Protein AF-A0A2G9HI51-F1 (afdb_monomer_lite)

Structure (mmCIF, N/CA/C/O backbone):
data_AF-A0A2G9HI51-F1
#
_entry.id   AF-A0A2G9HI51-F1
#
loop_
_atom_site.group_PDB
_atom_site.id
_atom_site.type_symbol
_atom_site.label_atom_id
_atom_site.label_alt_id
_atom_site.label_comp_id
_atom_site.label_asym_id
_atom_site.label_entity_id
_atom_site.label_seq_id
_atom_site.pdbx_PDB_ins_code
_atom_site.Cartn_x
_atom_site.Cartn_y
_atom_site.Cartn_z
_atom_site.occupancy
_atom_site.B_iso_or_equiv
_atom_site.auth_seq_id
_atom_site.auth_comp_id
_atom_site.auth_asym_id
_atom_site.auth_atom_id
_atom_site.pdbx_PDB_model_num
ATOM 1 N N . MET A 1 1 ? 3.872 -12.240 22.324 1.00 48.25 1 MET A N 1
ATOM 2 C CA . MET A 1 1 ? 3.019 -12.575 21.157 1.00 48.25 1 MET A CA 1
ATOM 3 C C . MET A 1 1 ? 3.926 -12.880 19.974 1.00 48.25 1 MET A C 1
ATOM 5 O O . MET A 1 1 ? 4.857 -12.115 19.756 1.00 48.25 1 MET A O 1
ATOM 9 N N . LYS A 1 2 ? 3.721 -13.991 19.253 1.00 52.19 2 LYS A N 1
ATOM 10 C CA . LYS A 1 2 ? 4.524 -14.298 18.056 1.00 52.19 2 LYS A CA 1
ATOM 11 C C . LYS A 1 2 ? 4.099 -13.354 16.927 1.00 52.19 2 LYS A C 1
ATOM 13 O O . LYS A 1 2 ? 2.911 -13.260 16.631 1.00 52.19 2 LYS A O 1
ATOM 18 N N . LYS A 1 3 ? 5.055 -12.624 16.355 1.00 61.16 3 LYS A N 1
ATOM 19 C CA . LYS A 1 3 ? 4.836 -11.780 15.175 1.00 61.16 3 LYS A CA 1
ATOM 20 C C . LYS A 1 3 ? 4.470 -12.679 13.985 1.00 61.16 3 LYS A C 1
ATOM 22 O O . LYS A 1 3 ? 5.130 -13.691 13.767 1.00 61.16 3 LYS A O 1
ATOM 27 N N . GLY A 1 4 ? 3.395 -12.344 13.269 1.00 69.38 4 GLY A N 1
ATOM 28 C CA . GLY A 1 4 ? 2.986 -13.058 12.052 1.00 69.38 4 GLY A CA 1
ATOM 29 C C . GLY A 1 4 ? 3.941 -12.766 10.891 1.00 69.38 4 GLY A C 1
ATOM 30 O O . GLY A 1 4 ? 4.637 -11.749 10.919 1.00 69.38 4 GLY A O 1
ATOM 31 N N . ILE A 1 5 ? 3.976 -13.621 9.865 1.00 72.19 5 ILE A N 1
ATOM 32 C CA . ILE A 1 5 ? 4.975 -13.521 8.784 1.00 72.19 5 ILE A CA 1
ATOM 33 C C . ILE A 1 5 ? 4.976 -12.179 8.051 1.00 72.19 5 ILE A C 1
ATOM 35 O O . ILE A 1 5 ? 6.038 -11.649 7.756 1.00 72.19 5 ILE A O 1
ATOM 39 N N . TYR A 1 6 ? 3.811 -11.549 7.896 1.00 77.06 6 TYR A N 1
ATOM 40 C CA . TYR A 1 6 ? 3.669 -10.249 7.230 1.00 77.06 6 TYR A CA 1
ATOM 41 C C . TYR A 1 6 ? 4.254 -9.074 8.023 1.00 77.06 6 TYR A C 1
ATOM 43 O O . TYR A 1 6 ? 4.337 -7.963 7.517 1.00 77.06 6 TYR A O 1
ATOM 51 N N . SER A 1 7 ? 4.645 -9.306 9.277 1.00 72.06 7 SER A N 1
ATOM 52 C CA . SER A 1 7 ? 5.343 -8.321 10.110 1.00 72.06 7 SER A CA 1
ATOM 53 C C . SER A 1 7 ? 6.854 -8.559 10.180 1.00 72.06 7 SER A C 1
ATOM 55 O O . SER A 1 7 ? 7.545 -7.855 10.920 1.00 72.06 7 SER A O 1
ATOM 57 N N . MET A 1 8 ? 7.370 -9.554 9.447 1.00 79.12 8 MET A N 1
ATOM 58 C CA . MET A 1 8 ? 8.806 -9.749 9.281 1.00 79.12 8 MET A CA 1
ATOM 59 C C . MET A 1 8 ? 9.352 -8.767 8.249 1.00 79.12 8 MET A C 1
ATOM 61 O O . MET A 1 8 ? 8.740 -8.531 7.211 1.00 79.12 8 MET A O 1
ATOM 65 N N . LEU A 1 9 ? 10.539 -8.231 8.531 1.00 75.00 9 LEU A N 1
ATOM 66 C CA . LEU A 1 9 ? 11.219 -7.283 7.653 1.00 75.00 9 LEU A CA 1
ATOM 67 C C . LEU A 1 9 ? 11.461 -7.860 6.250 1.00 75.00 9 LEU A C 1
ATOM 69 O O . LEU A 1 9 ? 11.378 -7.125 5.277 1.00 75.00 9 LEU A O 1
ATOM 73 N N . THR A 1 10 ? 11.706 -9.166 6.146 1.00 77.69 10 THR A N 1
ATOM 74 C CA . THR A 1 10 ? 11.888 -9.876 4.873 1.00 77.69 10 THR A CA 1
ATOM 75 C C . THR A 1 10 ? 10.629 -9.810 4.015 1.00 77.69 10 THR A C 1
ATOM 77 O O . THR A 1 10 ? 10.679 -9.256 2.928 1.00 77.69 10 THR A O 1
ATOM 80 N N . ALA A 1 11 ? 9.475 -10.213 4.561 1.00 78.56 11 ALA A N 1
ATOM 81 C CA . ALA A 1 11 ? 8.200 -10.149 3.846 1.00 78.56 11 ALA A CA 1
ATOM 82 C C . ALA A 1 11 ? 7.824 -8.709 3.448 1.00 78.56 11 ALA A C 1
ATOM 84 O O . ALA A 1 11 ? 7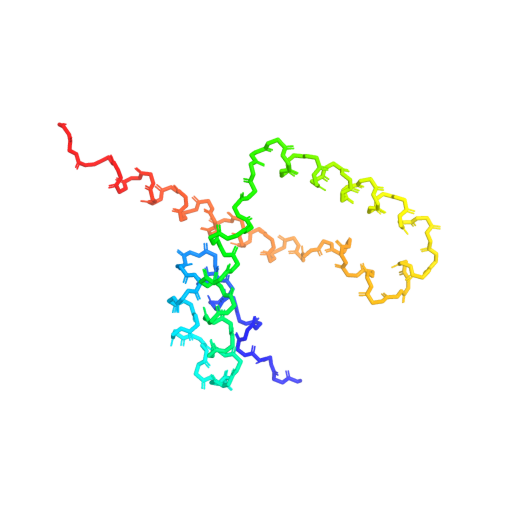.186 -8.494 2.424 1.00 78.56 11 ALA A O 1
ATOM 85 N N . LEU A 1 12 ? 8.222 -7.705 4.236 1.00 76.31 12 LEU A N 1
ATOM 86 C CA . LEU A 1 12 ? 7.984 -6.294 3.914 1.00 76.31 12 LEU A CA 1
ATOM 87 C C . LEU A 1 12 ? 8.922 -5.758 2.824 1.00 76.31 12 LEU A C 1
ATOM 89 O O . LEU A 1 12 ? 8.500 -4.921 2.029 1.00 76.31 12 LEU A O 1
ATOM 93 N N . LEU A 1 13 ? 10.172 -6.227 2.778 1.00 77.19 13 LEU A N 1
ATOM 94 C CA . LEU A 1 13 ? 11.107 -5.909 1.698 1.00 77.19 13 LEU A CA 1
ATOM 95 C C . LEU A 1 13 ? 10.668 -6.573 0.394 1.00 77.19 13 LEU A C 1
ATOM 97 O O . LEU A 1 13 ? 10.588 -5.892 -0.623 1.00 77.19 13 LEU A O 1
ATOM 101 N N . ASP A 1 14 ? 10.298 -7.850 0.445 1.00 81.44 14 ASP A N 1
ATOM 102 C CA . ASP A 1 14 ? 9.823 -8.601 -0.716 1.00 81.44 14 ASP A CA 1
ATOM 103 C C . ASP A 1 14 ? 8.542 -7.974 -1.292 1.00 81.44 14 ASP A C 1
ATOM 105 O O . ASP A 1 14 ? 8.402 -7.849 -2.505 1.00 81.44 14 ASP A O 1
ATOM 109 N N . ALA A 1 15 ? 7.642 -7.457 -0.444 1.00 79.88 15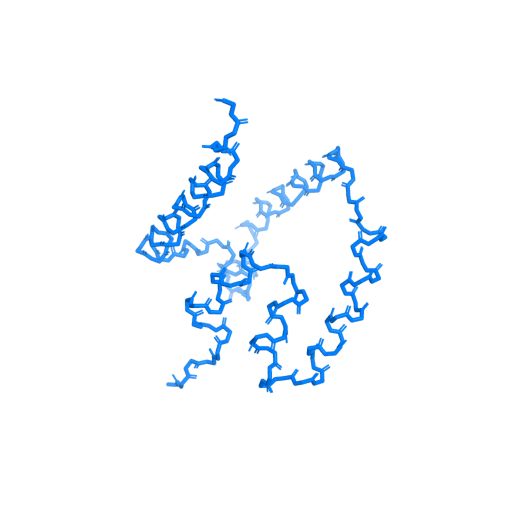 ALA A N 1
ATOM 110 C CA . ALA A 1 15 ? 6.432 -6.757 -0.891 1.00 79.88 15 ALA A CA 1
ATOM 111 C C . ALA A 1 15 ? 6.721 -5.467 -1.683 1.00 79.88 15 ALA A C 1
ATOM 113 O O . ALA A 1 15 ? 5.848 -4.975 -2.398 1.00 79.88 15 ALA A O 1
ATOM 114 N N . MET A 1 16 ? 7.914 -4.888 -1.513 1.00 70.44 16 MET A N 1
ATOM 115 C CA . MET A 1 16 ? 8.343 -3.645 -2.162 1.00 70.44 16 MET A CA 1
ATOM 116 C C . MET A 1 16 ? 9.180 -3.887 -3.419 1.00 70.44 16 MET A C 1
ATOM 118 O O . MET A 1 16 ? 9.233 -3.013 -4.283 1.00 70.44 16 MET A O 1
ATOM 122 N N . THR A 1 17 ? 9.862 -5.029 -3.504 1.00 76.19 17 THR A N 1
ATOM 123 C CA . THR A 1 17 ? 10.783 -5.355 -4.602 1.00 76.19 17 THR A CA 1
ATOM 124 C C . THR A 1 17 ? 10.183 -6.299 -5.629 1.00 76.19 17 THR A C 1
ATOM 126 O O . THR A 1 17 ? 10.546 -6.225 -6.802 1.00 76.19 17 THR A O 1
ATOM 129 N N . MET A 1 18 ? 9.277 -7.181 -5.210 1.00 81.56 18 MET A N 1
ATOM 130 C CA . MET A 1 18 ? 8.653 -8.169 -6.078 1.00 81.56 18 MET A CA 1
ATOM 131 C C . MET A 1 18 ? 7.400 -7.605 -6.750 1.00 81.56 18 MET A C 1
ATOM 133 O O . MET A 1 18 ? 6.724 -6.721 -6.214 1.00 81.56 18 MET A O 1
ATOM 137 N N . ASP A 1 19 ? 7.033 -8.172 -7.905 1.00 78.88 19 ASP A N 1
ATOM 138 C CA . ASP A 1 19 ? 5.669 -7.995 -8.396 1.00 78.88 19 ASP A CA 1
ATOM 139 C C . ASP A 1 19 ? 4.696 -8.530 -7.329 1.00 78.88 19 ASP A C 1
ATOM 141 O O . ASP A 1 19 ? 4.946 -9.588 -6.738 1.00 78.88 19 ASP A O 1
ATOM 145 N N . PRO A 1 20 ? 3.568 -7.850 -7.072 1.00 76.44 20 PRO A N 1
ATOM 146 C CA . PRO A 1 20 ? 2.588 -8.300 -6.090 1.00 76.44 20 PRO A CA 1
ATOM 147 C C . PRO A 1 20 ? 2.133 -9.754 -6.285 1.00 76.44 20 PRO A C 1
ATOM 149 O O . PRO A 1 20 ? 1.802 -10.426 -5.309 1.00 76.44 20 PRO A O 1
ATOM 152 N N . THR A 1 21 ? 2.141 -10.276 -7.514 1.00 77.69 21 THR A N 1
ATOM 153 C CA . THR A 1 21 ? 1.843 -11.686 -7.809 1.00 77.69 21 THR A CA 1
ATOM 154 C C . THR A 1 21 ? 2.901 -12.629 -7.244 1.00 77.69 21 THR A C 1
ATOM 156 O O . THR A 1 21 ? 2.539 -13.648 -6.646 1.00 77.69 21 THR A O 1
ATOM 159 N N . ASP A 1 22 ? 4.176 -12.280 -7.411 1.00 79.19 22 ASP A N 1
ATOM 160 C CA . ASP A 1 22 ? 5.322 -13.067 -6.956 1.00 79.19 22 ASP A CA 1
ATOM 161 C C . ASP A 1 22 ? 5.449 -13.015 -5.433 1.00 79.19 22 ASP A C 1
ATOM 163 O O . ASP A 1 22 ? 5.660 -14.045 -4.797 1.00 79.19 22 ASP A O 1
ATOM 167 N N . TRP A 1 23 ? 5.171 -11.861 -4.824 1.00 85.50 23 TRP A N 1
ATOM 168 C CA . TRP A 1 23 ? 5.096 -11.745 -3.368 1.00 85.50 23 TRP A CA 1
ATOM 169 C C . TRP A 1 23 ? 4.036 -12.677 -2.762 1.00 85.50 23 TRP A C 1
ATOM 171 O O . TRP A 1 23 ? 4.305 -13.443 -1.837 1.00 85.50 23 TRP A O 1
ATOM 181 N N . TRP A 1 24 ? 2.822 -12.695 -3.328 1.00 82.50 24 TRP A N 1
ATOM 182 C CA . TRP A 1 24 ? 1.765 -13.610 -2.878 1.00 82.50 24 TRP A CA 1
ATOM 183 C C . TRP A 1 24 ? 2.069 -15.086 -3.173 1.00 82.50 24 TRP A C 1
ATOM 185 O O . TRP A 1 24 ? 1.440 -15.959 -2.573 1.00 82.50 24 TRP A O 1
ATOM 195 N N . LEU A 1 25 ? 2.976 -15.401 -4.102 1.00 80.56 25 LEU A N 1
ATOM 196 C CA . LEU A 1 25 ? 3.463 -16.767 -4.319 1.00 80.56 25 LEU A CA 1
ATOM 197 C C . LEU A 1 25 ? 4.476 -17.180 -3.245 1.00 80.56 25 LEU A C 1
ATOM 199 O O . LEU A 1 25 ? 4.389 -18.304 -2.752 1.00 80.56 25 LEU A O 1
ATOM 203 N N . THR A 1 26 ? 5.370 -16.272 -2.854 1.00 83.69 26 THR A N 1
ATOM 204 C CA . THR A 1 26 ? 6.422 -16.509 -1.856 1.00 83.69 26 THR A CA 1
ATOM 205 C C . THR A 1 26 ? 5.870 -16.526 -0.427 1.00 83.69 26 THR A C 1
ATOM 207 O O . THR A 1 26 ? 6.039 -17.506 0.299 1.00 83.69 26 THR A O 1
ATOM 210 N N . ASP A 1 27 ? 5.121 -15.492 -0.037 1.00 83.25 27 ASP A N 1
ATOM 211 C CA . ASP A 1 27 ? 4.679 -15.266 1.349 1.00 83.25 27 ASP A CA 1
ATOM 212 C C . ASP A 1 27 ? 3.186 -15.569 1.581 1.00 83.25 27 ASP A C 1
ATOM 214 O O . ASP A 1 27 ? 2.692 -15.608 2.714 1.00 83.25 27 ASP A O 1
ATOM 218 N N . GLY A 1 28 ? 2.419 -15.817 0.517 1.00 77.50 28 GLY A N 1
ATOM 219 C CA . GLY A 1 28 ? 0.976 -16.074 0.605 1.00 77.50 28 GLY A CA 1
ATOM 220 C C . GLY A 1 28 ? 0.591 -17.474 1.089 1.00 77.50 28 GLY A C 1
ATOM 221 O O . GLY A 1 28 ? -0.590 -17.730 1.326 1.00 77.50 28 GLY A O 1
ATOM 222 N N . SER A 1 29 ? 1.559 -18.380 1.264 1.00 76.25 29 SER A N 1
ATOM 223 C CA . SER A 1 29 ? 1.326 -19.792 1.616 1.00 76.25 29 SER A CA 1
ATOM 224 C C . SER A 1 29 ? 0.601 -19.985 2.953 1.00 76.25 29 SER A C 1
ATOM 226 O O . SER A 1 29 ? -0.153 -20.944 3.111 1.00 76.25 29 SER A O 1
ATOM 228 N N . GLN A 1 30 ? 0.755 -19.048 3.895 1.00 76.75 30 GLN A N 1
ATOM 229 C CA . GLN A 1 30 ? 0.053 -19.086 5.184 1.00 76.75 30 GLN A CA 1
ATOM 230 C C . GLN A 1 30 ? -1.395 -18.586 5.112 1.00 76.75 30 GLN A C 1
ATOM 232 O O . GLN A 1 30 ? -2.167 -18.815 6.042 1.00 76.75 30 GLN A O 1
ATOM 237 N N . THR A 1 31 ? -1.794 -17.928 4.018 1.00 80.44 31 THR A N 1
ATOM 238 C CA . THR A 1 31 ? -3.169 -17.451 3.806 1.00 80.44 31 THR A CA 1
ATOM 239 C C . THR A 1 31 ? -3.649 -17.722 2.368 1.00 80.44 31 THR A C 1
ATOM 241 O O . THR A 1 31 ? -3.999 -16.803 1.629 1.00 80.44 31 THR A O 1
ATOM 244 N N . PRO A 1 32 ? -3.754 -18.997 1.944 1.00 76.94 32 PRO A N 1
ATOM 245 C CA . PRO A 1 32 ? -3.953 -19.360 0.535 1.00 76.94 32 PRO A CA 1
ATOM 246 C C . PRO A 1 32 ? -5.247 -18.798 -0.077 1.00 76.94 32 PRO A C 1
ATOM 248 O O . PRO A 1 32 ? -5.246 -18.343 -1.218 1.00 76.94 32 PRO A O 1
ATOM 251 N N . LYS A 1 33 ? -6.342 -18.740 0.697 1.00 81.06 33 LYS A N 1
ATOM 252 C CA . LYS A 1 33 ? -7.605 -18.114 0.258 1.00 81.06 33 LYS A CA 1
ATOM 253 C C . LYS A 1 33 ? -7.462 -16.604 0.040 1.00 81.06 33 LYS A C 1
ATOM 255 O O . LYS A 1 33 ? -8.041 -16.059 -0.895 1.00 81.06 33 LYS A O 1
ATOM 260 N N . LEU A 1 34 ? -6.694 -15.928 0.896 1.00 76.12 34 LEU A N 1
ATOM 261 C CA . LEU A 1 34 ? -6.446 -14.491 0.783 1.00 76.12 34 LEU A CA 1
ATOM 262 C C . LEU A 1 34 ? -5.530 -14.193 -0.409 1.00 76.12 34 LEU A C 1
ATOM 264 O O . LEU A 1 34 ? -5.820 -13.280 -1.176 1.00 76.12 34 LEU A O 1
ATOM 268 N N . ALA A 1 35 ? -4.494 -15.010 -0.614 1.00 78.38 35 ALA A N 1
ATOM 269 C CA . ALA A 1 35 ? -3.592 -14.911 -1.756 1.00 78.38 35 ALA A CA 1
ATOM 270 C C . ALA A 1 35 ? -4.331 -15.071 -3.098 1.00 78.38 35 ALA A C 1
ATOM 272 O O . ALA A 1 35 ? -4.080 -14.321 -4.041 1.00 78.38 35 ALA A O 1
ATOM 273 N N . GLU A 1 36 ? -5.283 -16.006 -3.193 1.00 78.38 36 GLU A N 1
ATOM 274 C CA . GLU A 1 36 ? -6.087 -16.201 -4.406 1.00 78.38 36 GLU A CA 1
ATOM 275 C C . GLU A 1 36 ? -6.976 -14.983 -4.717 1.00 78.38 36 GLU A C 1
ATOM 277 O O . GLU A 1 36 ? -7.032 -14.514 -5.859 1.00 78.38 36 GLU A O 1
ATOM 282 N N . VAL A 1 37 ? -7.637 -14.431 -3.693 1.00 79.31 37 VAL A N 1
ATOM 283 C CA . VAL A 1 37 ? -8.454 -13.215 -3.822 1.00 79.31 37 VAL A CA 1
ATOM 284 C C . VAL A 1 37 ? -7.588 -12.015 -4.201 1.00 79.31 37 VAL A C 1
ATOM 286 O O . VAL A 1 37 ? -7.965 -11.242 -5.084 1.00 79.31 37 VAL A O 1
ATOM 289 N N . ALA A 1 38 ? -6.416 -11.873 -3.582 1.00 74.25 38 ALA A N 1
ATOM 290 C CA . ALA A 1 38 ? -5.492 -10.786 -3.865 1.00 74.25 38 ALA A CA 1
ATOM 291 C C . ALA A 1 38 ? -4.983 -10.833 -5.312 1.00 74.25 38 ALA A C 1
ATOM 293 O O . ALA A 1 38 ? -5.023 -9.808 -5.988 1.00 74.25 38 ALA A O 1
ATOM 294 N N . LYS A 1 39 ? -4.621 -12.014 -5.833 1.00 72.56 39 LYS A N 1
ATOM 295 C CA . LYS A 1 39 ? -4.215 -12.196 -7.240 1.00 72.56 39 LYS A CA 1
ATOM 296 C C . LYS A 1 39 ? -5.322 -11.808 -8.219 1.00 72.56 39 LYS A C 1
ATOM 298 O O . LYS A 1 39 ? -5.089 -11.024 -9.140 1.00 72.56 39 LYS A O 1
ATOM 303 N N . LYS A 1 40 ? -6.548 -12.300 -8.000 1.00 74.44 40 LYS A N 1
ATOM 304 C CA . LYS A 1 40 ? -7.712 -11.951 -8.837 1.00 74.44 40 LYS A CA 1
ATOM 305 C C . LYS A 1 40 ? -7.998 -10.447 -8.792 1.00 74.44 40 LYS A C 1
ATOM 307 O O . LYS A 1 40 ? -8.172 -9.818 -9.835 1.00 74.44 40 LYS A O 1
ATOM 312 N N . SER A 1 41 ? -7.998 -9.855 -7.599 1.00 67.38 41 SER A N 1
ATOM 313 C CA . SER A 1 41 ? -8.224 -8.419 -7.410 1.00 67.38 41 SER A CA 1
ATOM 314 C C . SER A 1 41 ? -7.126 -7.570 -8.054 1.00 67.38 41 SER A C 1
ATOM 316 O O . SER A 1 41 ? -7.443 -6.587 -8.717 1.00 67.38 41 SER A O 1
ATOM 318 N N . TYR A 1 42 ? -5.854 -7.960 -7.927 1.00 66.44 42 TYR A N 1
ATOM 319 C CA . TYR A 1 42 ? -4.707 -7.231 -8.470 1.00 66.44 42 TYR A CA 1
ATOM 320 C C . TYR A 1 42 ? -4.768 -7.128 -9.996 1.00 66.44 42 TYR A C 1
ATOM 322 O O . TYR A 1 42 ? -4.747 -6.024 -10.538 1.00 66.44 42 TYR A O 1
ATOM 330 N N . VAL A 1 43 ? -4.972 -8.249 -10.696 1.00 61.66 43 VAL A N 1
ATOM 331 C CA . VAL A 1 43 ? -5.084 -8.269 -12.167 1.00 61.66 43 VAL A CA 1
ATOM 332 C C . VAL A 1 43 ? -6.242 -7.394 -12.657 1.00 61.66 43 VAL A C 1
ATOM 334 O O . VAL A 1 43 ? -6.111 -6.667 -13.648 1.00 61.66 43 VAL A O 1
ATOM 337 N N . HIS A 1 44 ? -7.379 -7.433 -11.959 1.00 58.78 44 HIS A N 1
ATOM 338 C CA . HIS A 1 44 ? -8.543 -6.623 -12.307 1.00 58.78 44 HIS A CA 1
ATOM 339 C C . HIS A 1 44 ? -8.375 -5.139 -11.966 1.00 58.78 44 HIS A C 1
ATOM 341 O O . HIS A 1 44 ? -8.865 -4.294 -12.718 1.00 58.78 44 HIS A O 1
ATOM 347 N N . ASN A 1 45 ? -7.690 -4.813 -10.869 1.00 62.09 45 ASN A N 1
ATOM 348 C CA . ASN A 1 45 ? -7.497 -3.440 -10.419 1.00 62.09 45 ASN A CA 1
ATOM 349 C C . ASN A 1 45 ? -6.342 -2.742 -11.130 1.00 62.09 45 ASN A C 1
ATOM 351 O O . ASN A 1 45 ? -6.529 -1.606 -11.527 1.00 62.09 45 ASN A O 1
ATOM 355 N N . VAL A 1 46 ? -5.188 -3.364 -11.376 1.00 59.59 46 VAL A N 1
ATOM 356 C CA . VAL A 1 46 ? -4.049 -2.684 -12.033 1.00 59.59 46 VAL A CA 1
ATOM 357 C C . VAL A 1 46 ? -4.418 -2.182 -13.427 1.00 59.59 46 VAL A C 1
ATOM 359 O O . VAL A 1 46 ? -4.070 -1.065 -13.805 1.00 59.59 46 VAL A O 1
ATOM 362 N N . LYS A 1 47 ? -5.197 -2.968 -14.179 1.00 61.62 47 LYS A N 1
ATOM 363 C CA . LYS A 1 47 ? -5.667 -2.569 -15.513 1.00 61.62 47 LYS A CA 1
ATOM 364 C C . LYS A 1 47 ? -6.731 -1.466 -15.470 1.00 61.62 47 LYS A C 1
ATOM 366 O O . LYS A 1 47 ? -6.771 -0.647 -16.382 1.00 61.62 47 LYS A O 1
ATOM 371 N N . ARG A 1 48 ? -7.581 -1.424 -14.435 1.00 58.84 48 ARG A N 1
ATOM 372 C CA . ARG A 1 48 ? -8.699 -0.460 -14.320 1.00 58.84 48 ARG A CA 1
ATOM 373 C C . ARG A 1 48 ? -8.383 0.793 -13.491 1.00 58.84 48 ARG A C 1
ATOM 375 O O . ARG A 1 48 ? -8.958 1.842 -13.751 1.00 58.84 48 ARG A O 1
ATOM 382 N N . ASN A 1 49 ? -7.447 0.704 -12.550 1.00 59.00 49 ASN A N 1
ATOM 383 C CA . ASN A 1 49 ? -7.019 1.762 -11.628 1.00 59.00 49 ASN A CA 1
ATOM 384 C C . ASN A 1 49 ? -5.645 2.326 -11.987 1.00 59.00 49 ASN A C 1
ATOM 386 O O . ASN A 1 49 ? -5.007 2.942 -11.134 1.00 59.00 49 ASN A O 1
ATOM 390 N N . ARG A 1 50 ? -5.163 2.142 -13.223 1.00 65.06 50 ARG A N 1
ATOM 391 C CA . ARG A 1 50 ? -3.954 2.828 -13.686 1.00 65.06 50 ARG A CA 1
ATOM 392 C C . ARG A 1 50 ? -4.205 4.338 -13.634 1.00 65.06 50 ARG A C 1
ATOM 394 O O . ARG A 1 50 ? -4.804 4.922 -14.536 1.00 65.06 50 ARG A O 1
ATOM 401 N N . LEU A 1 51 ? -3.803 4.954 -12.525 1.00 66.81 51 LEU A N 1
ATOM 402 C CA . LEU A 1 51 ? -3.989 6.373 -12.273 1.00 66.81 51 LEU A CA 1
ATOM 403 C C . LEU A 1 51 ? -3.100 7.144 -13.240 1.00 66.81 51 LEU A C 1
ATOM 405 O O . LEU A 1 51 ? -1.902 6.890 -13.342 1.00 66.81 51 LEU A O 1
ATOM 409 N N . ASN A 1 52 ? -3.680 8.110 -13.946 1.00 71.81 52 ASN A N 1
ATOM 410 C CA . ASN A 1 52 ? -2.854 9.086 -14.640 1.00 71.81 52 ASN A CA 1
ATOM 411 C C . ASN A 1 52 ? -2.086 9.928 -13.597 1.00 71.81 52 ASN A C 1
ATOM 413 O O . ASN A 1 52 ? -2.590 10.159 -12.492 1.00 71.81 52 ASN A O 1
ATOM 417 N N . CYS A 1 53 ? -0.883 10.400 -13.939 1.00 65.44 53 CYS A N 1
ATOM 418 C CA . CYS A 1 53 ? -0.026 11.138 -13.000 1.00 65.44 53 CYS A CA 1
ATOM 419 C C . CYS A 1 53 ? -0.721 12.383 -12.419 1.00 65.44 53 CYS A C 1
ATOM 421 O O . CYS A 1 53 ? -0.555 12.700 -11.245 1.00 65.44 53 CYS A O 1
ATOM 423 N N . SER A 1 54 ? -1.576 13.053 -13.200 1.00 69.94 54 SER A N 1
ATOM 424 C CA . SER A 1 54 ? -2.351 14.211 -12.732 1.00 69.94 54 SER A CA 1
ATOM 425 C C . SER A 1 54 ? -3.364 13.840 -11.637 1.00 69.94 54 SER A C 1
ATOM 427 O O . SER A 1 54 ? -3.538 14.566 -10.660 1.00 69.94 54 SER A O 1
ATOM 429 N N . ARG A 1 55 ? -4.017 12.682 -11.760 1.00 75.31 55 ARG A N 1
ATOM 430 C CA . ARG A 1 55 ? -5.006 12.154 -10.818 1.00 75.31 55 ARG A CA 1
ATOM 431 C C . ARG A 1 55 ? -4.325 11.624 -9.565 1.00 75.31 55 ARG A C 1
ATOM 433 O O . ARG A 1 55 ? -4.841 11.863 -8.480 1.00 75.31 55 ARG A O 1
ATOM 440 N N . ALA A 1 56 ? -3.164 10.986 -9.706 1.00 71.69 56 ALA A N 1
ATOM 441 C CA . ALA A 1 56 ? -2.325 10.598 -8.576 1.00 71.69 56 ALA A CA 1
ATOM 442 C C . ALA A 1 56 ? -1.890 11.828 -7.760 1.00 71.69 56 ALA A C 1
ATOM 444 O O . ALA A 1 56 ? -2.122 11.862 -6.556 1.00 71.69 56 ALA A O 1
ATOM 445 N N . ASN A 1 57 ? -1.391 12.885 -8.412 1.00 65.50 57 ASN A N 1
ATOM 446 C CA . ASN A 1 57 ? -1.000 14.128 -7.734 1.00 65.50 57 ASN A CA 1
ATOM 447 C C . ASN A 1 57 ? -2.169 14.786 -6.990 1.00 65.50 57 ASN A C 1
ATOM 449 O O . ASN A 1 57 ? -2.021 15.198 -5.841 1.00 65.50 57 ASN A O 1
ATOM 453 N N . LYS A 1 58 ? -3.355 14.846 -7.611 1.00 84.19 58 LYS A N 1
ATOM 454 C CA . LYS A 1 58 ? -4.566 15.363 -6.952 1.00 84.19 58 LYS A CA 1
ATOM 455 C C . LYS A 1 58 ? -4.960 14.516 -5.743 1.00 84.19 58 LYS A C 1
ATOM 457 O O . LYS A 1 58 ? -5.306 15.071 -4.709 1.00 84.19 58 LYS A O 1
ATOM 462 N N . LEU A 1 59 ? -4.893 13.189 -5.854 1.00 78.81 59 LEU A N 1
ATOM 463 C CA . LEU A 1 59 ? -5.196 12.284 -4.745 1.00 78.81 59 LEU A CA 1
ATOM 464 C C . LEU A 1 59 ? -4.217 12.457 -3.585 1.00 78.81 59 LEU A C 1
ATOM 466 O O . LEU A 1 59 ? -4.666 12.537 -2.448 1.00 78.81 59 LEU A O 1
ATOM 470 N N . VAL A 1 60 ? -2.917 12.582 -3.864 1.00 77.19 60 VAL A N 1
ATOM 471 C CA . VAL A 1 60 ? -1.903 12.877 -2.839 1.00 77.19 60 VAL A CA 1
ATOM 472 C C . VAL A 1 60 ? -2.202 14.214 -2.165 1.00 77.19 60 VAL A C 1
ATOM 474 O O . VAL A 1 60 ? -2.208 14.285 -0.943 1.00 77.19 60 VAL A O 1
ATOM 477 N N . PHE A 1 61 ? -2.533 15.253 -2.936 1.00 85.19 61 PHE A N 1
ATOM 478 C CA . PHE A 1 61 ? -2.895 16.559 -2.382 1.00 85.19 61 PHE A CA 1
ATOM 479 C C . PHE A 1 61 ? -4.110 16.483 -1.445 1.00 85.19 61 PHE A C 1
ATOM 481 O O . PHE A 1 61 ? -4.046 16.950 -0.308 1.00 85.19 61 PHE A O 1
ATOM 488 N N . PHE A 1 62 ? -5.205 15.859 -1.890 1.00 84.69 62 PHE A N 1
ATOM 489 C CA . PHE A 1 62 ? -6.402 15.698 -1.062 1.00 84.69 62 PHE A CA 1
ATOM 490 C C . PHE A 1 62 ? -6.149 14.816 0.156 1.00 84.69 62 PHE A C 1
ATOM 492 O O . PHE A 1 62 ? -6.645 15.127 1.236 1.00 84.69 62 PHE A O 1
ATOM 499 N N . HIS A 1 63 ? -5.363 13.750 0.005 1.00 84.50 63 HIS A N 1
ATOM 500 C CA . HIS A 1 63 ? -4.981 12.890 1.114 1.00 84.50 63 HIS A CA 1
ATOM 501 C C . HIS A 1 63 ? -4.216 13.683 2.177 1.00 84.50 63 HIS A C 1
ATOM 503 O O . HIS A 1 63 ? -4.647 13.701 3.326 1.00 84.50 63 HIS A O 1
ATOM 509 N N . SER A 1 64 ? -3.175 14.423 1.787 1.00 80.50 64 SER A N 1
ATOM 510 C CA . SER A 1 64 ? -2.403 15.282 2.693 1.00 80.50 64 SER A CA 1
ATOM 511 C C . SER A 1 64 ? -3.268 16.342 3.374 1.00 80.50 64 SER A C 1
ATOM 513 O O . SER A 1 64 ? -3.109 16.600 4.565 1.00 80.50 64 SER A O 1
ATOM 515 N N . TYR A 1 65 ? -4.216 16.936 2.645 1.00 86.06 65 TYR A N 1
ATOM 516 C CA . TYR A 1 65 ? -5.149 17.912 3.205 1.00 86.06 65 TYR A CA 1
ATOM 517 C C . TYR A 1 65 ? -6.090 17.292 4.249 1.00 86.06 65 TYR A C 1
ATOM 519 O O . TYR A 1 65 ? -6.217 17.822 5.351 1.00 86.06 65 TYR A O 1
ATOM 527 N N . ILE A 1 66 ? -6.717 16.153 3.937 1.00 81.94 66 ILE A N 1
ATOM 528 C CA . ILE A 1 66 ? -7.583 15.418 4.875 1.00 81.94 66 ILE A CA 1
ATOM 529 C C . ILE A 1 66 ? -6.787 14.998 6.107 1.00 81.94 66 ILE A C 1
ATOM 531 O O . ILE A 1 66 ? -7.282 15.107 7.228 1.00 81.94 66 ILE A O 1
ATOM 535 N N . HIS A 1 67 ? -5.550 14.550 5.906 1.00 81.75 67 HIS A N 1
ATOM 536 C CA . HIS A 1 67 ? -4.653 14.137 6.975 1.00 81.75 67 HIS A CA 1
ATOM 537 C C . HIS A 1 67 ? -4.341 15.297 7.924 1.00 81.75 67 HIS A C 1
ATOM 539 O O . HIS A 1 67 ? -4.522 15.178 9.135 1.00 81.75 67 HIS A O 1
ATOM 545 N N . LEU A 1 68 ? -3.986 16.462 7.370 1.00 83.94 68 LEU A N 1
ATOM 546 C CA . LEU A 1 68 ? -3.755 17.686 8.138 1.00 83.94 68 LEU A CA 1
ATOM 547 C C . LEU A 1 68 ? -4.997 18.103 8.935 1.00 83.94 68 LEU A C 1
ATOM 549 O O . LEU A 1 68 ? -4.882 18.428 10.113 1.00 83.94 68 LEU A O 1
ATOM 553 N N . GLN A 1 69 ? -6.178 18.063 8.316 1.00 84.00 69 GLN A N 1
ATOM 554 C CA . GLN A 1 69 ? -7.437 18.396 8.990 1.00 84.00 69 GLN A CA 1
ATOM 555 C C . GLN A 1 69 ? -7.776 17.397 10.103 1.00 84.00 69 GLN A C 1
ATOM 557 O O . GLN A 1 69 ? -8.219 17.781 11.185 1.00 84.00 69 GLN A O 1
ATOM 562 N N . SER A 1 70 ? -7.515 16.110 9.874 1.00 83.50 70 SER A N 1
ATOM 563 C CA . SER A 1 70 ? -7.828 15.043 10.827 1.00 83.50 70 SER A CA 1
ATOM 564 C C . SER A 1 70 ? -7.022 15.159 12.121 1.00 83.50 70 SER A C 1
ATOM 566 O O . SER A 1 70 ? -7.541 14.812 13.178 1.00 83.50 70 SER A O 1
ATOM 568 N N . ARG A 1 71 ? -5.812 15.739 12.090 1.00 81.56 71 ARG A N 1
ATOM 569 C CA . ARG A 1 71 ? -4.984 15.985 13.292 1.00 81.56 71 ARG A CA 1
ATOM 570 C C . ARG A 1 71 ? -5.655 16.866 14.345 1.00 81.56 71 ARG A C 1
ATOM 572 O O . ARG A 1 71 ? -5.323 16.770 15.528 1.00 81.56 71 ARG A O 1
ATOM 579 N N . PHE A 1 72 ? -6.610 17.700 13.943 1.00 82.56 72 PHE A N 1
ATOM 580 C CA . PHE A 1 72 ? -7.374 18.542 14.863 1.00 82.56 72 PHE A CA 1
ATOM 581 C C . PHE A 1 72 ? -8.556 17.808 15.509 1.00 82.56 72 PHE A C 1
ATOM 583 O O . PHE A 1 72 ? -9.189 18.348 16.413 1.00 82.56 72 PHE A O 1
ATOM 590 N N . CYS A 1 73 ? -8.831 16.567 15.103 1.00 82.00 73 CYS A N 1
ATOM 591 C CA . CYS A 1 73 ? -9.907 15.755 15.648 1.00 82.00 73 CYS A CA 1
ATOM 592 C C . CYS A 1 73 ? -9.408 14.821 16.766 1.00 82.00 73 CYS A C 1
ATOM 594 O O . CYS A 1 73 ? -8.452 14.063 16.599 1.00 82.00 73 CYS A O 1
ATOM 596 N N . GLU A 1 74 ? -10.094 14.820 17.909 1.00 81.19 74 GLU A N 1
ATOM 597 C CA . GLU A 1 74 ? -9.780 13.952 19.056 1.00 81.19 74 GLU A CA 1
ATOM 598 C C . GLU A 1 74 ? -9.835 12.455 18.703 1.00 81.19 74 GLU A C 1
ATOM 600 O O . GLU A 1 74 ? -8.955 11.682 19.089 1.00 81.19 74 GLU A O 1
ATOM 605 N N . SER A 1 75 ? -10.798 12.037 17.873 1.00 78.94 75 SER A N 1
ATOM 606 C CA . SER A 1 75 ? -10.910 10.639 17.433 1.00 78.94 75 SER A CA 1
ATOM 607 C C . SER A 1 75 ? -9.734 10.182 16.572 1.00 78.94 75 SER A C 1
ATOM 609 O O . SER A 1 75 ? -9.477 8.988 16.465 1.00 78.94 75 SER A O 1
ATOM 611 N N . TYR A 1 76 ? -9.007 11.109 15.953 1.00 80.38 76 TYR A N 1
ATOM 612 C CA . TYR A 1 76 ? -7.796 10.801 15.206 1.00 80.38 76 TYR A CA 1
ATOM 613 C C . TYR A 1 76 ? -6.586 10.664 16.147 1.00 80.38 76 TYR A C 1
ATOM 615 O O . TYR A 1 76 ? -5.822 9.707 16.028 1.00 80.38 76 TYR A O 1
ATOM 623 N N . LYS A 1 77 ? -6.461 11.547 17.151 1.00 74.94 77 LYS A N 1
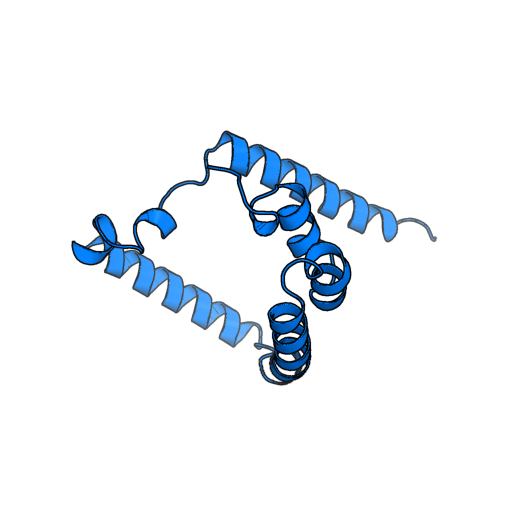ATOM 624 C CA . LYS A 1 77 ? -5.375 11.519 18.153 1.00 74.94 77 LYS A CA 1
ATOM 625 C C . LYS A 1 77 ? -5.401 10.293 19.066 1.00 74.94 77 LYS A C 1
ATOM 627 O O . LYS A 1 77 ? -4.341 9.845 19.505 1.00 74.94 77 LYS A O 1
ATOM 632 N N . TYR A 1 78 ? -6.587 9.764 19.367 1.00 78.25 78 TYR A N 1
ATOM 633 C CA . TYR A 1 78 ? -6.763 8.648 20.309 1.00 78.25 78 TYR A CA 1
ATOM 634 C C . TYR A 1 78 ? -7.400 7.399 19.688 1.00 78.25 78 TYR A C 1
ATOM 636 O O . TYR A 1 78 ? -7.495 6.369 20.350 1.00 78.25 78 TYR A O 1
ATOM 644 N N . GLY A 1 79 ? -7.811 7.461 18.420 1.00 75.06 79 GLY A N 1
ATOM 645 C CA . GLY A 1 79 ? -8.428 6.340 17.719 1.00 75.06 79 GLY A CA 1
ATOM 646 C C . GLY A 1 79 ? -7.441 5.452 16.952 1.00 75.06 79 GLY A C 1
ATOM 647 O O . GLY A 1 79 ? -6.221 5.620 17.034 1.00 75.06 79 GLY A O 1
ATOM 648 N N . PRO A 1 80 ? -7.959 4.500 16.155 1.00 69.19 80 PRO A N 1
ATOM 649 C CA . PRO A 1 80 ? -7.146 3.518 15.430 1.00 69.19 80 PRO A CA 1
ATOM 650 C C . PRO A 1 80 ? -6.199 4.152 14.397 1.00 69.19 80 PRO A C 1
ATOM 652 O O . PRO A 1 80 ? -5.212 3.530 14.003 1.00 69.19 80 PRO A O 1
ATOM 655 N N . TYR A 1 81 ? -6.467 5.398 13.999 1.00 67.62 81 TYR A N 1
ATOM 656 C CA . TYR A 1 81 ? -5.689 6.157 13.021 1.00 67.62 81 TYR A CA 1
ATOM 657 C C . TYR A 1 81 ? -4.507 6.928 13.623 1.00 67.62 81 TYR A C 1
ATOM 659 O O . TYR A 1 81 ? -3.659 7.390 12.871 1.00 67.62 81 TYR A O 1
ATOM 667 N N . LYS A 1 82 ? -4.360 6.977 14.958 1.00 70.94 82 LYS A N 1
ATOM 668 C CA . LYS A 1 82 ? -3.209 7.606 15.642 1.00 70.94 82 LYS A CA 1
ATOM 669 C C . LYS A 1 82 ? -1.860 7.110 15.107 1.00 70.94 82 LYS A C 1
ATOM 671 O O . LYS A 1 82 ? -0.876 7.838 15.088 1.00 70.94 82 LYS A O 1
ATOM 676 N N . LYS A 1 83 ? -1.821 5.849 14.665 1.00 66.81 83 LYS A N 1
ATOM 677 C CA . LYS A 1 83 ? -0.619 5.193 14.141 1.00 66.81 83 LYS A CA 1
ATOM 678 C C . LYS A 1 83 ? -0.164 5.706 12.777 1.00 66.81 83 LYS A C 1
ATOM 680 O O . LYS A 1 83 ? 0.940 5.376 12.374 1.00 66.81 83 LYS A O 1
ATOM 685 N N . TRP A 1 84 ? -1.002 6.469 12.079 1.00 69.38 84 TRP A N 1
ATOM 686 C CA . TRP A 1 84 ? -0.677 7.011 10.762 1.00 69.38 84 TRP A CA 1
ATOM 687 C C . TRP A 1 84 ? 0.316 8.177 10.840 1.00 69.38 84 TRP A C 1
ATOM 689 O O . TRP A 1 84 ? 1.009 8.435 9.866 1.00 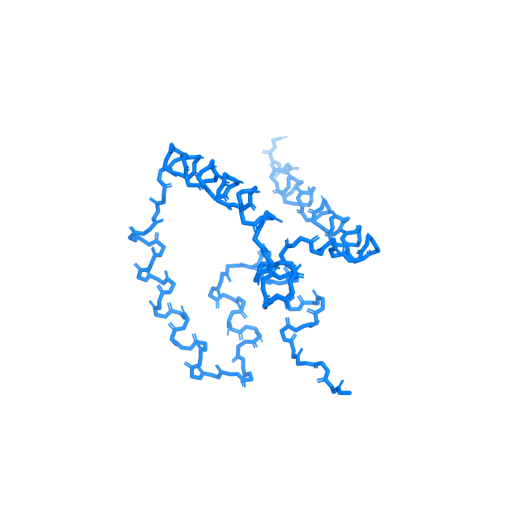69.38 84 TRP A O 1
ATOM 699 N N . ASP A 1 85 ? 0.398 8.839 11.999 1.00 64.94 85 ASP A N 1
ATOM 700 C CA . ASP A 1 85 ? 1.399 9.866 12.321 1.00 64.94 85 ASP A CA 1
ATOM 701 C C . ASP A 1 85 ? 2.474 9.360 13.291 1.00 64.94 85 ASP A C 1
ATOM 703 O O . ASP A 1 85 ? 3.293 10.143 13.765 1.00 64.94 85 ASP A O 1
ATOM 707 N N . MET A 1 86 ? 2.462 8.069 13.640 1.00 64.69 86 MET A N 1
ATOM 708 C CA . MET A 1 86 ? 3.602 7.514 14.354 1.00 64.69 86 MET A CA 1
ATOM 709 C C . MET A 1 86 ? 4.741 7.392 13.359 1.00 64.69 86 MET A C 1
ATOM 711 O O . MET A 1 86 ? 4.645 6.608 12.412 1.00 64.69 86 MET A O 1
ATOM 715 N N . ASP A 1 87 ? 5.811 8.142 13.608 1.00 57.19 87 ASP A N 1
ATOM 716 C CA . ASP A 1 87 ? 7.105 7.849 13.022 1.00 57.19 87 ASP A CA 1
ATOM 717 C C . ASP A 1 87 ? 7.373 6.364 13.291 1.00 57.19 87 ASP A C 1
ATOM 719 O O . ASP A 1 87 ? 7.431 5.905 14.438 1.00 57.19 87 ASP A O 1
ATOM 723 N N . LEU A 1 88 ? 7.417 5.574 12.217 1.00 57.53 88 LEU A N 1
ATOM 724 C CA . LEU A 1 88 ? 8.047 4.262 12.259 1.00 57.53 88 LEU A CA 1
ATOM 725 C C . LEU A 1 88 ? 9.403 4.504 12.935 1.00 57.53 88 LEU A C 1
ATOM 727 O O . LEU A 1 88 ? 10.090 5.429 12.516 1.00 57.53 88 LEU A O 1
ATOM 731 N N . ASP A 1 89 ? 9.724 3.764 14.006 1.00 62.38 89 ASP A N 1
ATOM 732 C CA . ASP A 1 89 ? 10.951 3.974 14.792 1.00 62.38 89 ASP A CA 1
ATOM 733 C C . ASP A 1 89 ? 12.096 4.343 13.851 1.00 62.38 89 ASP A C 1
ATOM 735 O O . ASP A 1 89 ? 12.316 3.650 12.856 1.00 62.38 89 ASP A O 1
ATOM 739 N N . ASP A 1 90 ? 12.760 5.464 14.118 1.00 61.66 90 ASP A N 1
ATOM 740 C CA . ASP A 1 90 ? 13.759 6.053 13.233 1.00 61.66 90 ASP A CA 1
ATOM 741 C C . ASP A 1 90 ? 14.835 5.011 12.873 1.00 61.66 90 ASP A C 1
ATOM 743 O O . ASP A 1 90 ? 15.348 4.989 11.762 1.00 61.66 90 ASP A O 1
ATOM 747 N N . SER A 1 91 ? 15.085 4.044 13.767 1.00 61.75 91 SER A N 1
ATOM 748 C CA . SER A 1 91 ? 15.891 2.843 13.509 1.00 61.75 91 SER A CA 1
ATOM 749 C C . SER A 1 91 ? 15.323 1.940 12.398 1.00 61.75 91 SER A C 1
ATOM 751 O O . SER A 1 91 ? 16.029 1.584 11.452 1.00 61.75 91 SER A O 1
ATOM 753 N N . TYR A 1 92 ? 14.030 1.613 12.467 1.00 63.41 92 TYR A N 1
ATOM 754 C CA . TYR A 1 92 ? 13.310 0.820 11.470 1.00 63.41 92 TYR A CA 1
ATOM 755 C C . TYR A 1 92 ? 13.181 1.557 10.132 1.00 63.41 92 TYR A C 1
ATOM 757 O O . TYR A 1 92 ? 13.426 0.960 9.086 1.00 63.41 92 TYR A O 1
ATOM 765 N N . LEU A 1 93 ? 12.848 2.855 10.147 1.00 62.19 93 LEU A N 1
ATOM 766 C CA . LEU A 1 93 ? 12.827 3.685 8.939 1.00 62.19 93 LEU A CA 1
ATOM 767 C C . LEU A 1 93 ? 14.200 3.779 8.308 1.00 62.19 93 LEU A C 1
ATOM 769 O O . LEU A 1 93 ? 14.320 3.635 7.100 1.00 62.19 93 LEU A O 1
ATOM 773 N N . LYS A 1 94 ? 15.244 3.999 9.100 1.00 64.62 94 LYS A N 1
ATOM 774 C CA . LYS A 1 94 ? 16.604 4.143 8.590 1.00 64.62 94 LYS A CA 1
ATOM 775 C C . LYS A 1 94 ? 17.117 2.838 8.004 1.00 64.62 94 LYS A C 1
ATOM 777 O O . LYS A 1 94 ? 17.703 2.872 6.925 1.00 64.62 94 LYS A O 1
ATOM 782 N N . GLU A 1 95 ? 16.848 1.695 8.635 1.00 66.88 95 GLU A N 1
ATOM 783 C CA . GLU A 1 95 ? 17.154 0.383 8.053 1.00 66.88 95 GLU A CA 1
ATOM 784 C C . GLU A 1 95 ? 16.360 0.150 6.759 1.00 66.88 95 GLU A C 1
ATOM 786 O O . GLU A 1 95 ? 16.920 -0.274 5.746 1.00 66.88 95 GLU A O 1
ATOM 791 N N . PHE A 1 96 ? 15.073 0.494 6.762 1.00 65.94 96 PHE A N 1
ATOM 792 C CA . PHE A 1 96 ? 14.193 0.369 5.608 1.00 65.94 96 PHE A CA 1
ATOM 793 C C . PHE A 1 96 ? 14.631 1.266 4.437 1.00 65.94 96 PHE A C 1
ATOM 795 O O . PHE A 1 96 ? 14.834 0.771 3.331 1.00 65.94 96 PHE A O 1
ATOM 802 N N . PHE A 1 97 ? 14.887 2.555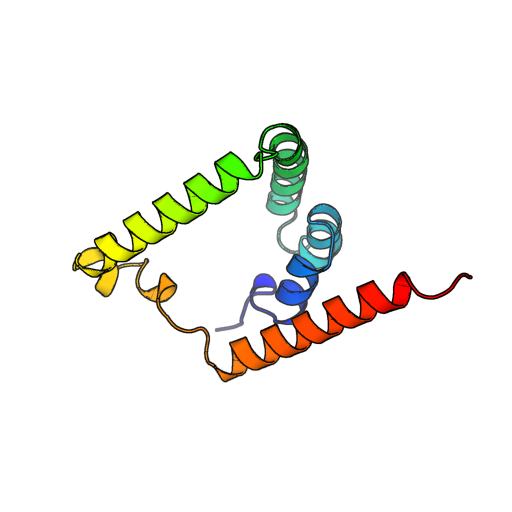 4.671 1.00 67.19 97 PHE A N 1
ATOM 803 C CA . PHE A 1 97 ? 15.380 3.510 3.675 1.00 67.19 97 PHE A CA 1
ATOM 804 C C . PHE A 1 97 ? 16.782 3.162 3.174 1.00 67.19 97 PHE A C 1
ATOM 806 O O . PHE A 1 97 ? 17.061 3.330 1.989 1.00 67.19 97 PHE A O 1
ATOM 813 N N . THR A 1 98 ? 17.651 2.630 4.037 1.00 70.25 98 THR A N 1
ATOM 814 C CA . THR A 1 98 ? 18.991 2.170 3.643 1.00 70.25 98 THR A CA 1
ATOM 815 C C . THR A 1 98 ? 18.901 0.966 2.707 1.00 70.25 98 THR A C 1
ATOM 817 O O . THR A 1 98 ? 19.591 0.923 1.688 1.00 70.25 98 THR A O 1
ATOM 820 N N . LYS A 1 99 ? 18.005 0.010 2.986 1.00 69.94 99 LYS A N 1
ATOM 821 C CA . LYS A 1 99 ? 17.747 -1.118 2.079 1.00 69.94 99 LYS A CA 1
ATOM 822 C C . LYS A 1 99 ? 17.090 -0.660 0.775 1.00 69.94 99 LYS A C 1
ATOM 824 O O . LYS A 1 99 ? 17.521 -1.097 -0.287 1.00 69.94 99 LYS A O 1
ATOM 829 N N . LEU A 1 100 ? 16.139 0.276 0.829 1.00 63.47 100 LEU A N 1
ATOM 830 C CA . LEU A 1 100 ? 15.528 0.873 -0.366 1.00 63.47 100 LEU A CA 1
ATOM 831 C C . LEU A 1 100 ? 16.553 1.583 -1.259 1.00 63.47 100 LEU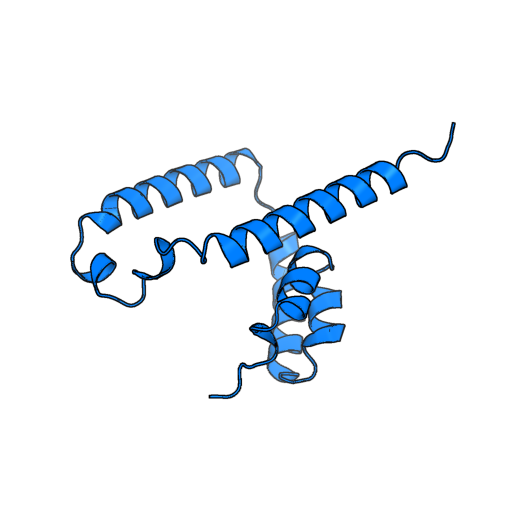 A C 1
ATOM 833 O O . LEU A 1 100 ? 16.529 1.412 -2.476 1.00 63.47 100 LEU A O 1
ATOM 837 N N . ALA A 1 101 ? 17.461 2.365 -0.671 1.00 68.56 101 ALA A N 1
ATOM 838 C CA . ALA A 1 101 ? 18.514 3.052 -1.413 1.00 68.56 101 ALA A CA 1
ATOM 839 C C . ALA A 1 101 ? 19.449 2.056 -2.112 1.00 68.56 101 ALA A C 1
ATOM 841 O O . ALA A 1 101 ? 19.795 2.261 -3.273 1.00 68.56 101 ALA A O 1
ATOM 842 N N . LYS A 1 102 ? 19.785 0.948 -1.441 1.00 70.56 102 LYS A N 1
ATOM 843 C CA . LYS A 1 102 ? 20.606 -0.129 -2.004 1.00 70.56 102 LYS A CA 1
ATOM 844 C C . LYS A 1 102 ? 19.927 -0.824 -3.190 1.00 70.56 102 LYS A C 1
ATOM 846 O O . LYS A 1 102 ? 20.531 -0.928 -4.249 1.00 70.56 102 LYS A O 1
ATOM 851 N N . ILE A 1 103 ? 18.653 -1.192 -3.056 1.00 62.94 103 ILE A N 1
ATOM 852 C CA . ILE A 1 103 ? 17.873 -1.828 -4.135 1.00 62.94 103 ILE A CA 1
ATOM 853 C C . ILE A 1 103 ? 17.734 -0.895 -5.351 1.00 62.94 103 ILE A C 1
ATOM 855 O O . ILE A 1 103 ? 17.826 -1.317 -6.507 1.00 62.94 103 ILE A O 1
ATOM 859 N N . LYS A 1 104 ? 17.526 0.404 -5.110 1.00 61.91 104 LYS A N 1
ATOM 860 C CA . LYS A 1 104 ? 17.430 1.396 -6.186 1.00 61.91 104 LYS A CA 1
ATOM 861 C C . LYS A 1 104 ? 18.768 1.605 -6.905 1.00 61.91 104 LYS A C 1
ATOM 863 O O . LYS A 1 104 ? 18.765 1.864 -8.101 1.00 61.91 104 LYS A O 1
ATOM 868 N N . TYR A 1 105 ? 19.887 1.481 -6.196 1.00 57.00 105 TYR A N 1
ATOM 869 C CA . TYR A 1 105 ? 21.227 1.561 -6.780 1.00 57.00 105 TYR A CA 1
ATOM 870 C C . TYR A 1 105 ? 21.547 0.309 -7.617 1.00 57.00 105 TYR A C 1
ATOM 872 O O . TYR A 1 105 ? 21.931 0.423 -8.774 1.00 57.00 105 TYR A O 1
ATOM 880 N N . GLU A 1 106 ? 21.252 -0.885 -7.096 1.00 55.03 106 GLU A N 1
ATOM 881 C CA . GLU A 1 106 ? 21.473 -2.165 -7.793 1.00 55.03 106 GLU A CA 1
ATOM 882 C C . GLU A 1 106 ? 20.607 -2.319 -9.063 1.00 55.03 106 GLU A C 1
ATOM 884 O O . GLU A 1 106 ? 21.056 -2.869 -10.067 1.00 55.03 106 GLU A O 1
ATOM 889 N N . SER A 1 107 ? 19.381 -1.781 -9.068 1.00 55.94 107 SER A N 1
ATOM 890 C CA . SER A 1 107 ? 18.519 -1.756 -10.267 1.00 55.94 107 SER A CA 1
ATOM 891 C C . SER A 1 107 ? 18.942 -0.724 -11.325 1.00 55.94 107 SER A C 1
ATOM 893 O O . SER A 1 107 ? 18.588 -0.870 -12.499 1.00 55.94 107 SER A O 1
ATOM 895 N N . LEU A 1 108 ? 19.712 0.301 -10.942 1.00 47.28 108 LEU A N 1
ATOM 896 C CA . LEU A 1 108 ? 20.342 1.237 -11.878 1.00 47.28 108 LEU A CA 1
ATOM 897 C C . LEU A 1 108 ? 21.616 0.634 -12.491 1.00 47.28 108 LEU A C 1
ATOM 899 O O . LEU A 1 108 ? 21.797 0.744 -13.703 1.00 47.28 108 LEU A O 1
ATOM 903 N N . ASP A 1 109 ? 22.426 -0.079 -11.703 1.00 48.50 109 ASP A N 1
ATOM 904 C CA . ASP A 1 109 ? 23.631 -0.774 -12.184 1.00 48.50 109 ASP A CA 1
ATOM 905 C C . ASP A 1 109 ? 23.301 -1.944 -13.131 1.00 48.50 109 ASP A C 1
ATOM 907 O O . ASP A 1 109 ? 24.022 -2.188 -14.097 1.00 48.50 109 ASP A O 1
ATOM 911 N N . ALA A 1 110 ? 22.157 -2.615 -12.946 1.00 50.12 110 ALA A N 1
ATOM 912 C CA . ALA A 1 110 ? 21.670 -3.645 -13.872 1.00 50.12 110 ALA A CA 1
ATOM 913 C C . ALA A 1 110 ? 21.311 -3.109 -15.278 1.00 50.12 110 ALA A C 1
ATOM 915 O O . ALA A 1 110 ? 21.204 -3.891 -16.220 1.00 50.12 110 ALA A O 1
ATOM 916 N N . ASN A 1 111 ? 21.147 -1.788 -15.433 1.00 47.34 111 ASN A N 1
ATOM 917 C CA . ASN A 1 111 ? 20.938 -1.121 -16.724 1.00 47.34 111 ASN A CA 1
ATOM 918 C C . ASN A 1 111 ? 22.225 -0.484 -17.290 1.00 47.34 111 ASN A C 1
ATOM 920 O O . ASN A 1 111 ? 22.185 0.112 -18.364 1.00 47.34 111 ASN A O 1
ATOM 924 N N . TYR A 1 112 ? 23.361 -0.630 -16.601 1.00 44.94 112 TYR A N 1
ATOM 925 C CA . TYR A 1 112 ? 24.678 -0.150 -17.023 1.00 44.94 112 TYR A CA 1
ATOM 926 C C . TYR A 1 112 ? 25.653 -1.324 -17.194 1.00 44.94 112 TYR A C 1
ATOM 928 O O . TYR A 1 112 ? 26.726 -1.385 -16.604 1.00 44.94 112 TYR A O 1
ATOM 936 N N . CYS A 1 113 ? 25.296 -2.275 -18.052 1.00 47.66 113 CYS A N 1
ATOM 937 C CA . CYS A 1 113 ? 26.292 -3.135 -18.682 1.00 47.66 113 CYS A CA 1
ATOM 938 C C . CYS A 1 113 ? 25.873 -3.384 -20.132 1.00 47.66 113 CYS A C 1
ATOM 940 O O . CYS A 1 113 ? 25.084 -4.284 -20.417 1.00 47.66 113 CYS A O 1
ATOM 942 N N . GLY A 1 114 ? 26.355 -2.527 -21.038 1.00 45.69 114 GLY A N 1
ATOM 943 C CA . GLY A 1 114 ? 26.159 -2.702 -22.475 1.00 45.69 114 GLY A CA 1
ATOM 944 C C . GLY A 1 114 ? 26.163 -1.424 -23.313 1.00 45.69 114 GLY A C 1
ATOM 945 O O . GLY A 1 114 ? 25.151 -1.130 -23.939 1.00 45.69 114 GLY A O 1
ATOM 946 N N . THR A 1 115 ? 27.302 -0.729 -23.376 1.00 35.09 115 THR A N 1
ATOM 947 C CA . THR A 1 115 ? 27.875 -0.199 -24.633 1.00 35.09 115 THR A CA 1
ATOM 948 C C . THR A 1 115 ? 29.386 -0.231 -24.524 1.00 35.09 115 THR A C 1
ATOM 950 O O . THR A 1 115 ? 29.878 0.333 -23.520 1.00 35.09 115 THR A O 1
#

Sequence (115 aa):
MKKGIYSMLTALLDAMTMDPTDWWLTDGSQTPKLAEVAKKSYVHNVKRNRLNCSRANKLVFFHSYIHLQSRFCESYKYGPYKKWDMDLDDSYLKEFFTKLAKIKYESLDANYCGT

Secondary structure (DSSP, 8-state):
-PPPGGGSHHHHHHHHHS-HHHHHHHTGGGSHHHHHHHHHHHHHHHHH----HHHHHHHHHHHHHHHHHHTT-HHHHHSGGGGGSS---HHHHHHHHHHHHHHHHHHHHTT----

pLDDT: mean 70.44, std 10.92, range [35.09, 86.06]

Organism: NCBI:txid429701

Radius of gyration: 18.14 Å; chains: 1; bounding box: 39×38×46 Å

Foldseek 3Di:
DDDDPCPDPVLVVCCVQDDLLVSCVVRVPVPVVVSVVSVVCCVVCCVVVVDDPVRVVVVVVVVVVVVVVCVVPPCCCPHPNVCVPPDPPVVSVVVVVVVVVVSVVVVVVVVPDDD